Protein AF-A0A4V0YZK0-F1 (afdb_monomer)

pLDDT: mean 90.28, std 12.77, range [38.5, 97.44]

Mean predicted aligned error: 4.84 Å

Foldseek 3Di:
DDDPVLCVLCVVVVRNDLDLVSLQVLLCVQAVDKDKDQDDPVVCVVVVARIWIGGPPDIDGHNDSSNNSSVSNSVSVVVVVVVPDDDD

Sequence (88 aa):
MLSEELRSQLTHYGITDFAEVALREALEAHAPTYTLIRLAPWPARRWKCNYRLMLGDAIYDSQSAAEAYALALCATLDAASTIEQPDQ

Structure (mmCIF, N/CA/C/O backbone):
data_AF-A0A4V0YZK0-F1
#
_entry.id   AF-A0A4V0YZK0-F1
#
loop_
_atom_site.group_PDB
_atom_site.id
_atom_site.type_symbol
_atom_site.label_atom_id
_atom_site.label_alt_id
_atom_site.label_comp_id
_atom_site.label_asym_id
_atom_site.label_entity_id
_atom_site.label_seq_id
_atom_site.pdbx_PDB_ins_code
_atom_site.Cartn_x
_atom_site.Cartn_y
_atom_site.Cartn_z
_atom_site.occupancy
_atom_site.B_iso_or_equiv
_atom_site.aut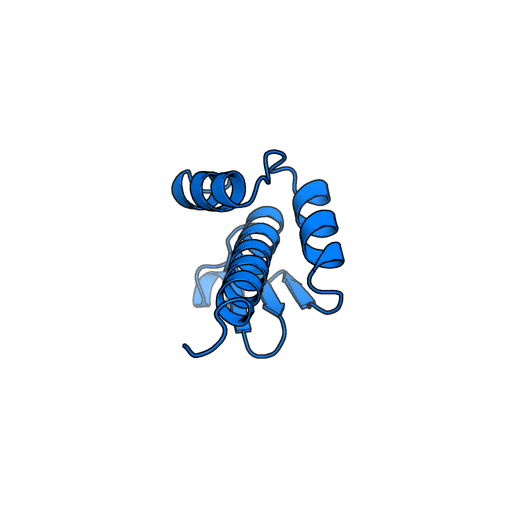h_seq_id
_atom_site.auth_comp_id
_atom_site.auth_asym_id
_atom_site.auth_atom_id
_atom_site.pdbx_PDB_model_num
ATOM 1 N N . MET A 1 1 ? 4.904 9.519 -6.372 1.00 73.56 1 MET A N 1
ATOM 2 C CA . MET A 1 1 ? 4.211 10.482 -5.489 1.00 73.56 1 MET A CA 1
ATOM 3 C C . MET A 1 1 ? 2.803 9.966 -5.289 1.00 73.56 1 MET A C 1
ATOM 5 O O . MET A 1 1 ? 2.214 9.562 -6.280 1.00 73.56 1 MET A O 1
ATOM 9 N N . LEU A 1 2 ? 2.302 9.934 -4.052 1.00 88.50 2 LEU A N 1
ATOM 10 C CA . LEU A 1 2 ? 0.921 9.521 -3.785 1.00 88.50 2 LEU A CA 1
ATOM 11 C C . LEU A 1 2 ? -0.064 10.567 -4.314 1.00 88.50 2 LEU A C 1
ATOM 13 O O . LEU A 1 2 ? 0.239 11.765 -4.234 1.00 88.50 2 LEU A O 1
ATOM 17 N N . SER A 1 3 ? -1.213 10.107 -4.816 1.00 92.31 3 SER A N 1
ATOM 18 C CA . SER A 1 3 ? -2.318 10.974 -5.227 1.00 92.31 3 SER A CA 1
ATOM 19 C C . SER A 1 3 ? -2.846 11.793 -4.045 1.00 92.31 3 SER A C 1
ATOM 21 O O . SER A 1 3 ? -2.697 11.416 -2.881 1.00 92.31 3 SER A O 1
ATOM 23 N N . GLU A 1 4 ? -3.448 12.943 -4.342 1.00 92.94 4 GLU A N 1
ATOM 24 C CA . GLU A 1 4 ? -4.037 13.819 -3.323 1.00 92.94 4 GLU A CA 1
ATOM 25 C C . GLU A 1 4 ? -5.204 13.144 -2.593 1.00 92.94 4 GLU A C 1
ATOM 27 O O . GLU A 1 4 ? -5.307 13.243 -1.373 1.00 92.94 4 GLU A O 1
ATOM 32 N N . GLU A 1 5 ? -6.007 12.368 -3.321 1.00 93.25 5 GLU A N 1
ATOM 33 C CA . GLU A 1 5 ? -7.087 11.554 -2.761 1.00 93.25 5 GLU A CA 1
ATOM 34 C C . GLU A 1 5 ? -6.567 10.552 -1.719 1.00 93.25 5 GLU A C 1
ATOM 36 O O . GLU A 1 5 ? -7.058 10.523 -0.592 1.00 93.25 5 GLU A O 1
ATOM 41 N N . LEU A 1 6 ? -5.506 9.804 -2.045 1.00 93.19 6 LEU A N 1
ATOM 42 C CA . LEU A 1 6 ? -4.931 8.813 -1.134 1.00 93.19 6 LEU A CA 1
ATOM 43 C C . LEU A 1 6 ? -4.292 9.469 0.099 1.00 93.19 6 LEU A C 1
ATOM 45 O O . LEU A 1 6 ? -4.399 8.960 1.211 1.00 93.19 6 LEU A O 1
ATOM 49 N N . ARG A 1 7 ? -3.670 10.643 -0.066 1.00 94.75 7 ARG A N 1
ATOM 50 C CA . ARG A 1 7 ? -3.175 11.443 1.069 1.00 94.75 7 ARG A CA 1
ATOM 51 C C . ARG A 1 7 ? -4.314 11.914 1.966 1.00 94.75 7 ARG A C 1
ATOM 53 O O . ARG A 1 7 ? -4.166 11.887 3.185 1.00 94.75 7 ARG A O 1
ATOM 60 N N . SER A 1 8 ? -5.430 12.345 1.380 1.00 94.50 8 SER A N 1
ATOM 61 C CA . SER A 1 8 ? -6.609 12.785 2.128 1.00 94.50 8 SER A CA 1
ATOM 62 C C . SER A 1 8 ? -7.212 11.637 2.940 1.00 94.50 8 SER A C 1
ATOM 64 O O . SER A 1 8 ? -7.449 11.810 4.134 1.00 94.50 8 SER A O 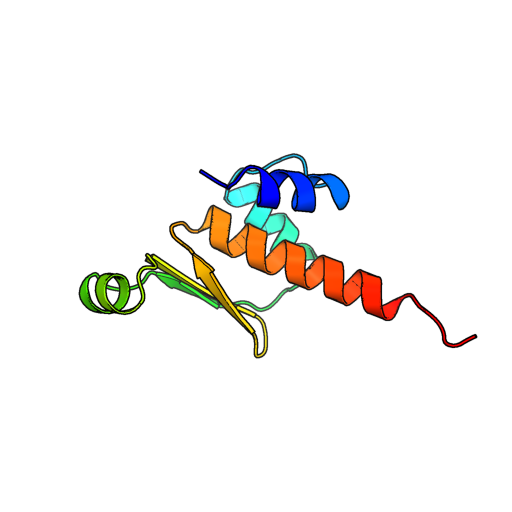1
ATOM 66 N N . GLN A 1 9 ? -7.349 10.449 2.341 1.00 94.00 9 GLN A N 1
ATOM 67 C CA . GLN A 1 9 ? -7.800 9.236 3.032 1.00 94.00 9 GLN A CA 1
ATOM 68 C C . GLN A 1 9 ? -6.875 8.862 4.194 1.00 94.00 9 GLN A C 1
ATOM 70 O O . GLN A 1 9 ? -7.332 8.663 5.312 1.00 94.00 9 GLN A O 1
ATOM 75 N N . LEU A 1 10 ? -5.562 8.832 3.970 1.00 94.12 10 LEU A N 1
ATOM 76 C CA . LEU A 1 10 ? -4.591 8.557 5.032 1.00 94.12 10 LEU A CA 1
ATOM 77 C C . LEU A 1 10 ? -4.654 9.590 6.167 1.00 94.12 10 LEU A C 1
ATOM 79 O O . LEU A 1 10 ? -4.626 9.221 7.340 1.00 94.12 10 LEU A O 1
ATOM 83 N N . THR A 1 11 ? -4.804 10.872 5.825 1.00 94.81 11 THR A N 1
ATOM 84 C CA . THR A 1 11 ? -4.937 11.952 6.815 1.00 94.81 11 THR A CA 1
ATOM 85 C C . THR A 1 11 ? -6.211 11.793 7.643 1.00 94.81 11 THR A C 1
ATOM 87 O O . THR A 1 11 ? -6.191 12.077 8.839 1.00 94.81 11 THR A O 1
ATOM 90 N N . HIS A 1 12 ? -7.303 11.305 7.043 1.00 93.62 12 HIS A N 1
ATOM 91 C CA . HIS A 1 12 ? -8.545 11.006 7.760 1.00 93.62 12 HIS A CA 1
ATOM 92 C C . HIS A 1 12 ? -8.330 9.972 8.875 1.00 93.62 12 HIS A C 1
ATOM 94 O O . HIS A 1 12 ? -8.873 10.134 9.964 1.00 93.62 12 HIS A O 1
ATOM 100 N N . TYR A 1 13 ? -7.461 8.984 8.649 1.00 91.88 13 TYR A N 1
ATOM 101 C CA . TYR A 1 13 ? -7.060 8.007 9.665 1.00 91.88 13 TYR A CA 1
ATOM 102 C C . TYR A 1 13 ? -5.883 8.465 10.554 1.00 91.88 13 TYR A C 1
ATOM 104 O O . TYR A 1 13 ? -5.315 7.666 11.295 1.00 91.88 13 TYR A O 1
ATOM 112 N N . GLY A 1 14 ? -5.485 9.740 10.492 1.00 93.12 14 GLY A N 1
ATOM 113 C CA . GLY A 1 14 ? -4.417 10.309 11.324 1.00 93.12 14 GLY A CA 1
ATOM 114 C C . GLY A 1 14 ? -2.989 10.071 10.817 1.00 93.12 14 GLY A C 1
ATOM 115 O O . GLY A 1 14 ? -2.031 10.455 11.491 1.00 93.12 14 GLY A O 1
ATOM 116 N N . ILE A 1 15 ? -2.814 9.494 9.626 1.00 93.69 15 ILE A N 1
ATOM 117 C CA . ILE A 1 15 ? -1.499 9.279 9.014 1.00 93.69 15 ILE A CA 1
ATOM 118 C C . ILE A 1 15 ? -1.069 10.548 8.273 1.00 93.69 15 ILE A C 1
ATOM 120 O O . ILE A 1 15 ? -1.672 10.943 7.276 1.00 93.69 15 ILE A O 1
ATOM 124 N N . THR A 1 16 ? -0.005 11.186 8.761 1.00 93.06 16 THR A N 1
ATOM 125 C CA . THR A 1 16 ? 0.517 12.456 8.214 1.00 93.06 16 THR A CA 1
ATOM 126 C C . THR A 1 16 ? 1.913 12.334 7.603 1.00 93.06 16 THR A C 1
ATOM 128 O O . THR A 1 16 ? 2.325 13.213 6.843 1.00 93.06 16 THR A O 1
ATOM 131 N N . ASP A 1 17 ? 2.625 11.237 7.883 1.00 94.69 17 ASP A N 1
ATOM 132 C CA . ASP A 1 17 ? 3.894 10.906 7.239 1.00 94.69 17 ASP A CA 1
ATOM 133 C C . ASP A 1 17 ? 3.658 9.944 6.067 1.00 94.69 17 ASP A C 1
ATOM 135 O O . ASP A 1 17 ? 3.221 8.806 6.237 1.00 94.69 17 ASP A O 1
ATOM 139 N N . PHE A 1 18 ? 3.943 10.426 4.858 1.00 94.88 18 PHE A N 1
ATOM 140 C CA . PHE A 1 18 ? 3.762 9.685 3.609 1.00 94.88 18 PHE A CA 1
ATOM 141 C C . PHE A 1 18 ? 5.076 9.116 3.055 1.00 94.88 18 PHE A C 1
ATOM 143 O O . PHE A 1 18 ? 5.143 8.743 1.878 1.00 94.88 18 PHE A O 1
ATOM 150 N N . ALA A 1 19 ? 6.145 9.102 3.855 1.00 95.06 19 ALA A N 1
ATOM 151 C CA . ALA A 1 19 ? 7.380 8.428 3.496 1.00 95.06 19 ALA A CA 1
ATOM 152 C C . ALA A 1 19 ? 7.154 6.915 3.390 1.00 95.06 19 ALA A C 1
ATOM 154 O O . ALA A 1 19 ? 6.381 6.325 4.139 1.00 95.06 19 ALA A O 1
ATOM 155 N N . GLU A 1 20 ? 7.870 6.267 2.470 1.00 94.94 20 GLU A N 1
ATOM 156 C CA . GLU A 1 20 ? 7.737 4.823 2.237 1.00 94.94 20 GLU A CA 1
ATOM 157 C C . GLU A 1 20 ? 7.933 4.000 3.517 1.00 94.94 20 GLU A C 1
ATOM 159 O O . GLU A 1 20 ? 7.153 3.091 3.787 1.00 94.94 20 GLU A O 1
ATOM 164 N N . VAL A 1 21 ? 8.955 4.341 4.311 1.00 95.75 21 VAL A N 1
ATOM 165 C CA . VAL A 1 21 ? 9.279 3.635 5.558 1.00 95.75 21 VAL A CA 1
ATOM 166 C C . VAL A 1 21 ? 8.174 3.822 6.595 1.00 95.75 21 VAL A C 1
ATOM 168 O O . VAL A 1 21 ? 7.733 2.833 7.170 1.00 95.75 21 VAL A O 1
ATOM 171 N N . ALA A 1 22 ? 7.682 5.051 6.772 1.00 95.81 22 ALA A N 1
ATOM 172 C CA . ALA A 1 22 ? 6.604 5.348 7.712 1.00 95.81 22 ALA A CA 1
ATOM 173 C C . ALA A 1 22 ? 5.308 4.611 7.341 1.00 95.81 22 ALA A C 1
ATOM 175 O O . ALA A 1 22 ? 4.664 4.014 8.198 1.00 95.81 22 ALA A O 1
ATOM 176 N N . LEU A 1 23 ? 4.961 4.576 6.049 1.00 95.94 23 LEU A N 1
ATOM 177 C CA . LEU A 1 23 ? 3.796 3.841 5.553 1.00 95.94 23 LEU A CA 1
ATOM 178 C C . LEU A 1 23 ? 3.942 2.327 5.737 1.00 95.94 23 LEU A C 1
ATOM 180 O O . LEU A 1 23 ? 2.969 1.660 6.082 1.00 95.94 23 LEU A O 1
ATOM 184 N N . ARG A 1 24 ? 5.147 1.781 5.533 1.00 95.81 24 ARG A N 1
ATOM 185 C CA . ARG A 1 24 ? 5.441 0.366 5.791 1.00 95.81 24 ARG A CA 1
ATOM 186 C C . ARG A 1 24 ? 5.264 0.025 7.269 1.00 95.81 24 ARG A C 1
ATOM 188 O O . ARG A 1 24 ? 4.605 -0.956 7.584 1.00 95.81 24 ARG A O 1
ATOM 195 N N . GLU A 1 25 ? 5.843 0.825 8.159 1.00 95.62 25 GLU A N 1
ATOM 196 C CA . GLU A 1 25 ? 5.761 0.608 9.608 1.00 95.62 25 GLU A CA 1
ATOM 197 C C . GLU A 1 25 ? 4.324 0.739 10.119 1.00 95.62 25 GLU A C 1
ATOM 199 O O . GLU A 1 25 ? 3.872 -0.099 10.897 1.00 95.62 25 GLU A O 1
ATOM 204 N N . ALA A 1 26 ? 3.578 1.730 9.623 1.00 94.88 26 ALA A N 1
ATOM 205 C CA . ALA A 1 26 ? 2.160 1.872 9.923 1.00 94.88 26 ALA A CA 1
ATOM 206 C C . ALA A 1 26 ? 1.359 0.654 9.438 1.00 94.88 26 ALA A C 1
ATOM 208 O O . ALA A 1 26 ? 0.562 0.112 10.197 1.00 94.88 26 ALA A O 1
ATOM 209 N N . LEU A 1 27 ? 1.600 0.165 8.215 1.00 95.06 27 LEU A N 1
ATOM 210 C CA . LEU A 1 27 ? 0.960 -1.059 7.724 1.00 95.06 27 LEU A CA 1
ATOM 211 C C . LEU A 1 27 ? 1.291 -2.267 8.605 1.00 95.06 27 LEU A C 1
ATOM 213 O O . LEU A 1 27 ? 0.383 -3.000 8.982 1.00 95.06 27 LEU A O 1
ATOM 217 N N . GLU A 1 28 ? 2.558 -2.459 8.969 1.00 94.88 28 GLU A N 1
ATOM 218 C CA . GLU A 1 28 ? 3.010 -3.581 9.806 1.00 94.88 28 GLU A CA 1
ATOM 219 C C . GLU A 1 28 ? 2.374 -3.579 11.201 1.00 94.88 28 GLU A C 1
ATOM 221 O O . GLU A 1 28 ? 2.149 -4.651 11.764 1.00 94.88 28 GLU A O 1
ATOM 226 N N . ALA A 1 29 ? 2.025 -2.405 11.737 1.00 93.56 29 ALA A N 1
ATOM 227 C CA . ALA A 1 29 ? 1.321 -2.285 13.011 1.00 93.56 29 ALA A CA 1
ATOM 228 C C . ALA A 1 29 ? -0.123 -2.824 12.965 1.00 93.56 29 ALA A C 1
ATOM 230 O O . ALA A 1 29 ? -0.632 -3.280 13.988 1.00 93.56 29 ALA A O 1
ATOM 231 N N . HIS A 1 30 ? -0.774 -2.798 11.797 1.00 90.94 30 HIS A N 1
ATOM 232 C CA . HIS A 1 30 ? -2.162 -3.250 11.624 1.00 90.94 30 HIS A CA 1
ATOM 233 C C . HIS A 1 30 ? -2.281 -4.602 10.906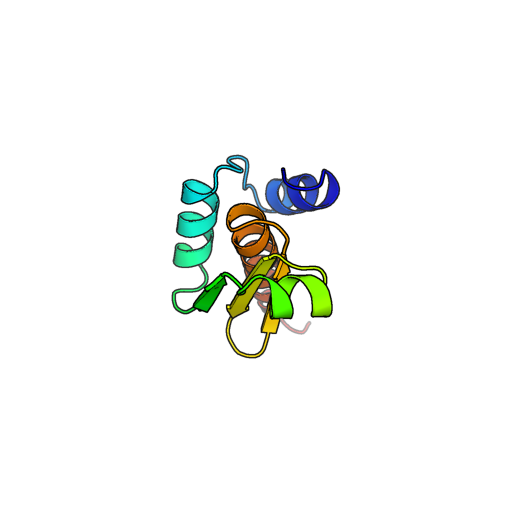 1.00 90.94 30 HIS A C 1
ATOM 235 O O . HIS A 1 30 ? -3.222 -5.357 11.146 1.00 90.94 30 HIS A O 1
ATOM 241 N N . ALA A 1 31 ? -1.329 -4.920 10.033 1.00 89.69 31 ALA A N 1
ATOM 242 C CA . ALA A 1 31 ? -1.328 -6.093 9.178 1.00 89.69 31 ALA A CA 1
ATOM 243 C C . ALA A 1 31 ? 0.077 -6.722 9.135 1.00 89.69 31 ALA A C 1
ATOM 245 O O . ALA A 1 31 ? 0.902 -6.366 8.288 1.00 89.69 31 ALA A O 1
ATOM 246 N N . PRO A 1 32 ? 0.362 -7.710 10.005 1.00 80.25 32 PRO A N 1
ATOM 247 C CA . PRO A 1 32 ? 1.708 -8.263 10.146 1.00 80.25 32 PRO A CA 1
ATOM 248 C C . PRO A 1 32 ? 2.134 -9.149 8.968 1.00 80.25 32 PRO A C 1
ATOM 250 O O . PRO A 1 32 ? 3.271 -9.612 8.920 1.00 80.25 32 PRO A O 1
ATOM 253 N N . THR A 1 33 ? 1.236 -9.459 8.028 1.00 92.25 33 THR A N 1
ATOM 254 C CA . THR A 1 33 ? 1.530 -10.355 6.905 1.00 92.25 33 THR A CA 1
ATOM 255 C C . THR A 1 33 ? 1.040 -9.756 5.597 1.00 92.25 33 THR A C 1
ATOM 257 O O . THR A 1 33 ? -0.152 -9.748 5.312 1.00 92.25 33 THR A O 1
ATOM 260 N N . TYR A 1 34 ? 1.984 -9.306 4.775 1.00 96.06 34 TYR A N 1
ATOM 261 C CA . TYR A 1 34 ? 1.756 -8.880 3.399 1.00 96.06 34 TYR A CA 1
ATOM 262 C C . TYR A 1 34 ? 2.919 -9.340 2.516 1.00 96.06 34 TYR A C 1
ATOM 264 O O . TYR A 1 34 ? 4.003 -9.671 2.998 1.00 96.06 34 TYR A O 1
ATOM 272 N N . THR A 1 35 ? 2.711 -9.362 1.203 1.00 96.81 35 THR A N 1
ATOM 273 C CA . THR A 1 35 ? 3.778 -9.618 0.227 1.00 96.81 35 THR A CA 1
ATOM 274 C C . THR A 1 35 ? 3.837 -8.479 -0.776 1.00 96.81 35 THR A C 1
ATOM 276 O O . THR A 1 35 ? 2.905 -8.293 -1.555 1.00 96.81 35 THR A O 1
ATOM 279 N N . LEU A 1 36 ? 4.945 -7.736 -0.785 1.00 97.12 36 LEU A N 1
ATOM 280 C CA . LEU A 1 36 ? 5.228 -6.746 -1.820 1.00 97.12 36 LEU A CA 1
ATOM 281 C C . LEU A 1 36 ? 6.031 -7.391 -2.955 1.00 97.12 36 LEU A C 1
ATOM 283 O O . LEU A 1 36 ? 7.134 -7.896 -2.758 1.00 97.12 36 LEU A O 1
ATOM 287 N N . ILE A 1 37 ? 5.492 -7.326 -4.166 1.00 97.00 37 ILE A N 1
ATOM 288 C CA . ILE A 1 37 ? 6.090 -7.866 -5.382 1.00 97.00 37 ILE A CA 1
ATOM 289 C C . ILE A 1 37 ? 6.444 -6.700 -6.296 1.00 97.00 37 ILE A C 1
ATOM 291 O O . ILE A 1 37 ? 5.567 -5.992 -6.793 1.00 97.00 37 ILE A O 1
ATOM 295 N N . ARG A 1 38 ? 7.736 -6.528 -6.578 1.00 97.19 38 ARG A N 1
ATOM 296 C CA . ARG A 1 38 ? 8.187 -5.660 -7.668 1.00 97.19 38 ARG A CA 1
ATOM 297 C C . ARG A 1 38 ? 8.105 -6.430 -8.978 1.00 97.19 38 ARG A C 1
ATOM 299 O O . ARG A 1 38 ? 8.742 -7.471 -9.135 1.00 97.19 38 ARG A O 1
ATOM 306 N N . LEU A 1 39 ? 7.329 -5.919 -9.922 1.00 95.56 39 LEU A N 1
ATOM 307 C CA . LEU A 1 39 ? 7.103 -6.594 -11.190 1.00 95.56 39 LEU A CA 1
ATOM 308 C C . LEU A 1 39 ? 8.309 -6.451 -12.118 1.00 95.56 39 LEU A C 1
ATOM 310 O O . LEU A 1 39 ? 8.945 -5.398 -12.211 1.00 95.56 39 LEU A O 1
ATOM 314 N N . ALA A 1 40 ? 8.596 -7.521 -12.858 1.00 95.62 40 ALA A N 1
ATOM 315 C CA . ALA A 1 40 ? 9.511 -7.447 -13.987 1.00 95.62 40 ALA A CA 1
ATOM 316 C C . ALA A 1 40 ? 8.933 -6.523 -15.087 1.00 95.62 40 ALA A C 1
ATOM 318 O O . ALA A 1 40 ? 7.715 -6.316 -15.148 1.00 95.62 40 ALA A O 1
ATOM 319 N N . PRO A 1 41 ? 9.760 -5.999 -16.012 1.00 93.94 41 PRO A N 1
ATOM 320 C CA . PRO A 1 41 ? 9.306 -5.017 -17.001 1.00 93.94 41 PRO A CA 1
ATOM 321 C C . PRO A 1 41 ? 8.150 -5.482 -17.901 1.00 93.94 41 PRO A C 1
ATOM 323 O O . PRO A 1 41 ? 7.296 -4.677 -18.265 1.00 93.94 41 PRO A O 1
ATOM 326 N N . TRP A 1 42 ? 8.107 -6.763 -18.284 1.00 94.56 42 TRP A N 1
ATOM 327 C CA . TRP A 1 42 ? 7.036 -7.285 -19.142 1.00 94.56 42 TRP A CA 1
ATOM 328 C C . TRP A 1 42 ? 5.684 -7.380 -18.409 1.00 94.56 42 TRP A C 1
ATOM 330 O O . TRP A 1 42 ? 4.716 -6.801 -18.910 1.00 94.56 42 TRP A O 1
ATOM 340 N N . PRO A 1 43 ? 5.592 -8.001 -17.211 1.00 92.12 43 PRO A N 1
ATOM 341 C CA . PRO A 1 43 ? 4.375 -7.945 -16.398 1.00 92.12 43 PRO A CA 1
ATOM 342 C C . PRO A 1 43 ? 3.927 -6.517 -16.082 1.00 92.12 43 PRO A C 1
ATOM 344 O O . PRO A 1 43 ? 2.741 -6.218 -16.200 1.00 92.12 43 PRO A O 1
ATOM 347 N N . ALA A 1 44 ? 4.871 -5.622 -15.767 1.00 94.56 44 ALA A N 1
ATOM 348 C CA . ALA A 1 44 ? 4.555 -4.239 -15.435 1.00 94.56 44 ALA A CA 1
ATOM 349 C C . ALA A 1 44 ? 3.860 -3.502 -16.592 1.00 94.56 44 ALA A C 1
ATOM 351 O O . ALA A 1 44 ? 2.855 -2.820 -16.407 1.00 94.56 44 ALA A O 1
ATOM 352 N N . ARG A 1 45 ? 4.328 -3.712 -17.830 1.00 93.75 45 ARG A N 1
ATOM 353 C CA . ARG A 1 45 ? 3.675 -3.174 -19.037 1.00 93.75 45 ARG A CA 1
ATOM 354 C C . ARG A 1 45 ? 2.295 -3.781 -19.272 1.00 93.75 45 ARG A C 1
ATOM 356 O O . ARG A 1 45 ? 1.382 -3.066 -19.673 1.00 93.75 45 ARG A O 1
ATOM 363 N N . ARG A 1 46 ? 2.145 -5.090 -19.042 1.00 95.25 46 ARG A N 1
ATOM 364 C CA . ARG A 1 46 ? 0.878 -5.808 -19.245 1.00 95.25 46 ARG A CA 1
ATOM 365 C C . ARG A 1 46 ? -0.204 -5.344 -18.270 1.00 95.25 46 ARG A C 1
ATOM 367 O O . ARG A 1 46 ? -1.344 -5.169 -18.686 1.00 95.25 46 ARG A O 1
ATOM 374 N N . TRP A 1 47 ? 0.143 -5.173 -16.998 1.00 93.06 47 TRP A N 1
ATOM 375 C CA . TRP A 1 47 ? -0.799 -4.801 -15.936 1.00 93.06 47 TRP A CA 1
ATOM 376 C C . TRP A 1 47 ? -0.861 -3.299 -15.662 1.00 93.06 47 TRP A C 1
ATOM 378 O O . TRP A 1 47 ? -1.760 -2.852 -14.964 1.00 93.06 47 TRP A O 1
ATOM 388 N N . LYS A 1 48 ? 0.029 -2.509 -16.277 1.00 95.12 48 LYS A N 1
ATOM 389 C CA . LYS A 1 48 ? 0.125 -1.049 -16.117 1.00 95.12 48 LYS A CA 1
ATOM 390 C C . LYS A 1 48 ? 0.457 -0.602 -14.681 1.00 95.12 48 LYS A C 1
ATOM 392 O O . LYS A 1 48 ? 0.178 0.541 -14.325 1.00 95.12 48 LYS A O 1
ATOM 397 N N . CYS A 1 49 ? 1.094 -1.471 -13.897 1.00 95.50 49 CYS A N 1
ATOM 398 C CA . CYS A 1 49 ? 1.586 -1.206 -12.544 1.00 95.50 49 CYS A CA 1
ATOM 399 C C . CYS A 1 49 ? 3.040 -1.681 -12.403 1.00 95.50 49 CYS A C 1
ATOM 401 O O . CYS A 1 49 ? 3.479 -2.559 -13.141 1.00 95.50 49 CYS A O 1
ATOM 403 N N . ASN A 1 50 ? 3.807 -1.123 -11.467 1.00 96.62 50 ASN A N 1
ATOM 404 C CA . ASN A 1 50 ? 5.188 -1.556 -11.202 1.00 96.62 50 ASN A CA 1
ATOM 405 C C . ASN A 1 50 ? 5.291 -2.469 -9.977 1.00 96.62 50 ASN A C 1
ATOM 407 O O . ASN A 1 50 ? 6.242 -3.246 -9.857 1.00 96.62 50 ASN A O 1
ATOM 411 N N . TYR A 1 51 ? 4.328 -2.361 -9.067 1.00 97.25 51 TYR A N 1
ATOM 412 C CA . TYR A 1 51 ? 4.300 -3.073 -7.803 1.00 97.25 51 TYR A CA 1
ATOM 413 C C . TYR A 1 51 ? 2.917 -3.674 -7.577 1.00 97.25 51 TYR A C 1
ATOM 415 O O . TYR A 1 51 ? 1.899 -3.119 -7.991 1.00 97.25 51 TYR A O 1
ATOM 423 N N . ARG A 1 52 ? 2.911 -4.821 -6.905 1.00 97.06 52 ARG A N 1
ATOM 424 C CA . ARG A 1 52 ? 1.719 -5.457 -6.353 1.00 97.06 52 ARG A CA 1
ATOM 425 C C . ARG A 1 52 ? 1.934 -5.716 -4.884 1.00 97.06 52 ARG A C 1
ATOM 427 O O . ARG A 1 52 ? 2.962 -6.285 -4.526 1.00 97.06 52 ARG A O 1
ATOM 434 N N . LEU A 1 53 ? 0.972 -5.348 -4.056 1.00 97.44 53 LEU A N 1
ATOM 435 C CA . LEU A 1 53 ? 0.954 -5.745 -2.658 1.00 97.44 53 LEU A CA 1
ATOM 436 C C . LEU A 1 53 ? -0.209 -6.696 -2.429 1.00 97.44 53 LEU A C 1
ATOM 438 O O . LEU A 1 53 ? -1.351 -6.374 -2.737 1.00 97.44 53 LEU A O 1
ATOM 442 N N . MET A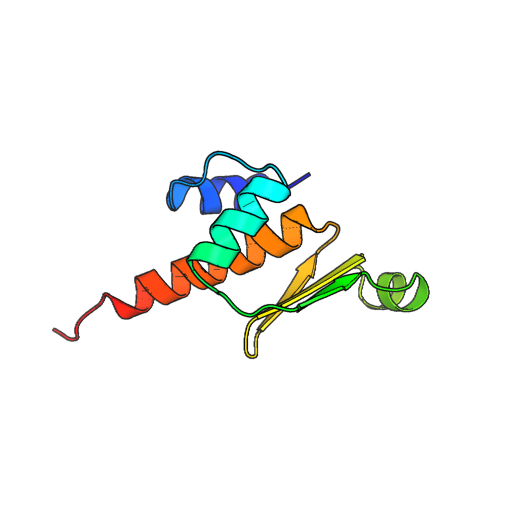 1 54 ? 0.108 -7.881 -1.924 1.00 96.81 54 MET A N 1
ATOM 443 C CA . MET A 1 54 ? -0.871 -8.879 -1.516 1.00 96.81 54 MET A CA 1
ATOM 444 C C . MET A 1 54 ? -1.073 -8.789 -0.009 1.00 96.81 54 MET A C 1
ATOM 446 O O . MET A 1 54 ? -0.096 -8.862 0.740 1.00 96.81 54 MET A O 1
ATOM 450 N N . LEU A 1 55 ? -2.321 -8.638 0.419 1.00 94.88 55 LEU A N 1
ATOM 451 C CA . LEU A 1 55 ? -2.715 -8.591 1.821 1.00 94.88 55 LEU A CA 1
ATOM 452 C C . LEU A 1 55 ? -3.955 -9.469 2.004 1.00 94.88 55 LEU A C 1
ATOM 454 O O . LEU A 1 55 ? -5.040 -9.113 1.547 1.00 94.88 55 LEU A O 1
ATOM 458 N N . GLY A 1 56 ? -3.783 -10.630 2.640 1.00 90.06 56 GLY A N 1
ATOM 459 C CA . GLY A 1 56 ? -4.816 -11.668 2.643 1.00 90.06 56 GLY A CA 1
ATOM 460 C C . GLY A 1 56 ? -5.200 -12.054 1.210 1.00 90.06 56 GLY A C 1
ATOM 461 O O . GLY A 1 56 ? -4.326 -12.356 0.396 1.00 90.06 56 GLY A O 1
ATOM 462 N N . ASP A 1 57 ? -6.493 -11.975 0.899 1.00 90.06 57 ASP A N 1
ATOM 463 C CA . ASP A 1 57 ? -7.039 -12.255 -0.436 1.00 90.06 57 ASP A CA 1
ATOM 464 C C . ASP A 1 57 ? -7.073 -11.021 -1.361 1.00 90.06 57 ASP A C 1
ATOM 466 O O . ASP A 1 57 ? -7.462 -11.120 -2.528 1.00 90.06 57 ASP A O 1
ATOM 470 N N . ALA A 1 58 ? -6.661 -9.848 -0.867 1.00 93.12 58 ALA A N 1
ATOM 471 C CA . ALA A 1 58 ? -6.651 -8.607 -1.631 1.00 93.12 58 ALA A CA 1
ATOM 472 C C . ALA A 1 58 ? -5.310 -8.379 -2.344 1.00 93.12 58 ALA A C 1
ATOM 474 O O . ALA A 1 58 ? -4.234 -8.685 -1.823 1.00 93.12 58 ALA A O 1
ATOM 475 N N . ILE A 1 59 ? -5.378 -7.788 -3.541 1.00 95.81 59 ILE A N 1
ATOM 476 C CA . ILE A 1 59 ? -4.213 -7.377 -4.330 1.00 95.81 59 ILE A CA 1
ATOM 477 C C . ILE A 1 59 ? -4.349 -5.894 -4.666 1.00 95.81 59 ILE A C 1
ATOM 479 O O . ILE A 1 59 ? -5.330 -5.484 -5.284 1.00 95.81 59 ILE A O 1
ATOM 483 N N . TYR A 1 60 ? -3.329 -5.114 -4.318 1.00 95.62 60 TYR A N 1
ATOM 484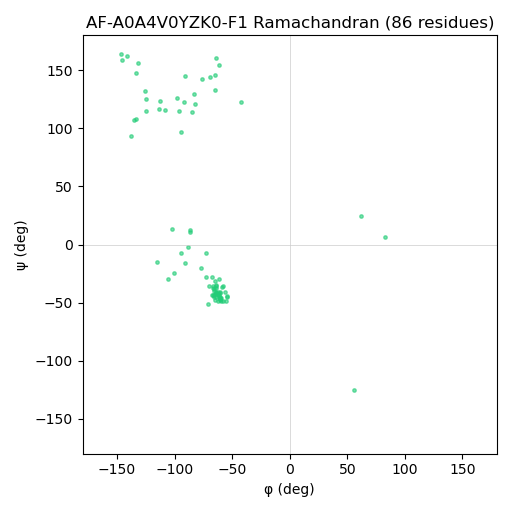 C CA . TYR A 1 60 ? -3.237 -3.688 -4.614 1.00 95.62 60 TYR A CA 1
ATOM 485 C C . TYR A 1 60 ? -2.183 -3.449 -5.689 1.00 95.62 60 TYR A C 1
ATOM 487 O O . TYR A 1 60 ? -0.997 -3.721 -5.488 1.00 95.62 60 TYR A O 1
ATOM 495 N N . ASP A 1 61 ? -2.630 -2.949 -6.838 1.00 96.50 61 ASP A N 1
ATOM 496 C CA . ASP A 1 61 ? -1.774 -2.521 -7.940 1.00 96.50 61 ASP A CA 1
ATOM 497 C C . ASP A 1 61 ? -1.282 -1.090 -7.695 1.00 96.50 61 ASP A C 1
ATOM 499 O O . ASP A 1 61 ? -2.081 -0.194 -7.429 1.00 96.50 61 ASP A O 1
ATOM 503 N N . SER A 1 62 ? 0.026 -0.852 -7.811 1.00 96.25 62 SER A N 1
ATOM 504 C CA . SER A 1 62 ? 0.597 0.483 -7.614 1.00 96.25 62 SER A CA 1
ATOM 505 C C . SER A 1 62 ? 1.807 0.765 -8.507 1.00 96.25 62 SER A C 1
ATOM 507 O O . SER A 1 62 ? 2.433 -0.128 -9.093 1.00 96.25 62 SER A O 1
ATOM 509 N N . GLN A 1 63 ? 2.167 2.042 -8.622 1.00 95.31 63 GLN A N 1
ATOM 510 C CA . GLN A 1 63 ? 3.340 2.490 -9.368 1.00 95.31 63 GLN A CA 1
ATOM 511 C C . GLN A 1 63 ? 4.600 2.581 -8.511 1.00 95.31 63 GLN A C 1
ATOM 513 O O . GLN A 1 63 ? 5.703 2.632 -9.063 1.00 95.31 63 GLN A O 1
ATOM 518 N N . SER A 1 64 ? 4.459 2.576 -7.186 1.00 96.12 64 SER A N 1
ATOM 519 C CA . SER A 1 64 ? 5.567 2.655 -6.230 1.00 96.12 64 SER A CA 1
ATOM 520 C C . SER A 1 64 ? 5.293 1.843 -4.964 1.00 96.12 64 SER A C 1
ATOM 522 O O . SER A 1 64 ? 4.138 1.587 -4.623 1.00 96.12 64 SER A O 1
ATOM 524 N N . ALA A 1 65 ? 6.353 1.477 -4.239 1.00 95.75 65 ALA A N 1
ATOM 525 C CA . ALA A 1 65 ? 6.228 0.775 -2.961 1.00 95.75 65 ALA A CA 1
ATOM 526 C C . ALA A 1 65 ? 5.442 1.602 -1.927 1.00 95.75 65 ALA A C 1
ATOM 528 O O . ALA A 1 65 ? 4.501 1.087 -1.335 1.00 95.75 65 ALA A O 1
ATOM 529 N N . ALA A 1 66 ? 5.739 2.902 -1.798 1.00 96.31 66 ALA A N 1
ATOM 530 C CA . ALA A 1 66 ? 4.988 3.810 -0.924 1.00 96.31 66 ALA A CA 1
ATOM 531 C C . ALA A 1 66 ? 3.476 3.811 -1.217 1.00 96.31 66 ALA A C 1
ATOM 533 O O . ALA A 1 66 ? 2.662 3.727 -0.306 1.00 96.31 66 ALA A O 1
ATOM 534 N N . GLU A 1 67 ? 3.093 3.867 -2.493 1.00 96.94 67 GLU A N 1
ATOM 535 C CA . GLU A 1 67 ? 1.683 3.819 -2.895 1.00 96.94 67 GLU A CA 1
ATOM 536 C C . GLU A 1 67 ? 1.039 2.459 -2.591 1.00 96.94 67 GLU A C 1
ATOM 538 O O . GLU A 1 67 ? -0.099 2.418 -2.138 1.00 96.94 67 GLU A O 1
ATOM 543 N N . ALA A 1 68 ? 1.773 1.354 -2.768 1.00 97.00 68 ALA A N 1
ATOM 544 C CA . ALA A 1 68 ? 1.294 0.027 -2.382 1.00 97.00 68 ALA A CA 1
ATOM 545 C C . ALA A 1 68 ? 1.007 -0.053 -0.875 1.00 97.00 68 ALA A C 1
ATOM 547 O O . ALA A 1 68 ? -0.067 -0.507 -0.485 1.00 97.00 68 ALA A O 1
ATOM 548 N N . TYR A 1 69 ? 1.941 0.414 -0.038 1.00 97.00 69 TYR A N 1
ATOM 549 C CA . TYR A 1 69 ? 1.756 0.436 1.414 1.00 97.00 69 TYR A CA 1
ATOM 550 C C . TYR A 1 69 ? 0.578 1.315 1.824 1.00 97.00 69 TYR A C 1
ATOM 552 O O . TYR A 1 69 ? -0.232 0.896 2.641 1.00 97.00 69 TYR A O 1
ATOM 560 N N . ALA A 1 70 ? 0.439 2.494 1.219 1.00 96.69 70 ALA A N 1
ATOM 561 C CA . ALA A 1 70 ? -0.678 3.392 1.484 1.00 96.69 70 ALA A CA 1
ATOM 562 C C . ALA A 1 70 ? -2.043 2.778 1.142 1.00 96.69 70 ALA A C 1
ATOM 564 O O . ALA A 1 70 ? -2.951 2.844 1.964 1.00 96.69 70 ALA A O 1
ATOM 565 N N . LEU A 1 71 ? -2.185 2.152 -0.033 1.00 96.38 71 LEU A N 1
ATOM 566 C CA . LEU A 1 71 ? -3.434 1.493 -0.439 1.00 96.38 71 LEU A CA 1
ATOM 567 C C . LEU A 1 71 ? -3.814 0.365 0.526 1.00 96.38 71 LEU A C 1
ATOM 569 O O . LEU A 1 71 ? -4.955 0.283 0.976 1.00 96.38 71 LEU A O 1
ATOM 573 N N . ALA A 1 72 ? -2.840 -0.476 0.872 1.00 95.94 72 ALA A N 1
ATOM 574 C CA . ALA A 1 72 ? -3.038 -1.576 1.804 1.00 95.94 72 ALA A CA 1
ATOM 575 C C . ALA A 1 72 ? -3.394 -1.083 3.214 1.00 95.94 72 ALA A C 1
ATOM 577 O O . ALA A 1 72 ? -4.275 -1.646 3.863 1.00 95.94 72 ALA A O 1
ATOM 578 N N . LEU A 1 73 ? -2.738 -0.015 3.676 1.00 95.69 73 LEU A N 1
ATOM 579 C CA . LEU A 1 73 ? -2.984 0.590 4.982 1.00 95.69 73 LEU A CA 1
ATOM 580 C C . LEU A 1 73 ? -4.396 1.171 5.056 1.00 95.69 73 LEU A C 1
ATOM 582 O O . LEU A 1 73 ? -5.123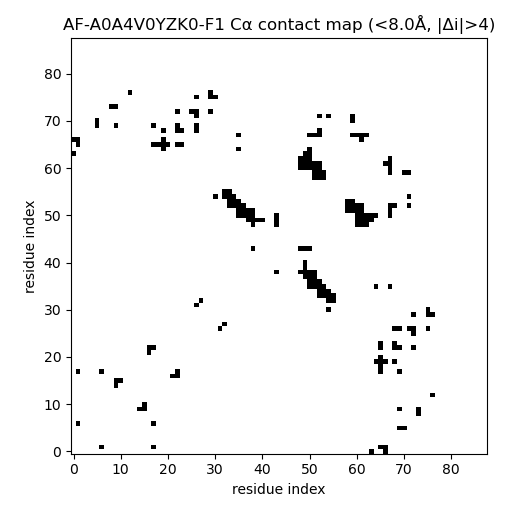 0.850 5.989 1.00 95.69 73 LEU A O 1
ATOM 586 N N . CYS A 1 74 ? -4.819 1.943 4.050 1.00 94.94 74 CYS A N 1
ATOM 587 C CA . CYS A 1 74 ? -6.186 2.457 3.966 1.00 94.94 74 CYS A CA 1
ATOM 588 C C . CYS A 1 74 ? -7.220 1.331 4.033 1.00 94.94 74 CYS A C 1
ATOM 590 O O . CYS A 1 74 ? -8.129 1.400 4.850 1.00 94.94 74 CYS A O 1
ATOM 592 N N . ALA A 1 75 ? -7.053 0.270 3.243 1.00 93.50 75 ALA A N 1
ATOM 593 C CA . ALA A 1 75 ? -7.982 -0.856 3.268 1.00 93.50 75 ALA A CA 1
ATOM 594 C C . ALA A 1 75 ? -8.002 -1.592 4.620 1.00 93.50 75 ALA A C 1
ATOM 596 O O . ALA A 1 75 ? -9.054 -2.041 5.067 1.00 93.50 75 ALA A O 1
ATOM 597 N N . THR A 1 76 ? -6.853 -1.691 5.295 1.00 93.31 76 THR A N 1
ATOM 598 C CA . THR A 1 76 ? -6.765 -2.305 6.630 1.00 93.31 76 THR A CA 1
ATOM 599 C C . THR A 1 76 ? -7.501 -1.468 7.679 1.00 93.31 76 THR A C 1
ATOM 601 O O . THR A 1 76 ? -8.232 -2.011 8.505 1.00 93.31 76 THR A O 1
ATOM 604 N N . LEU A 1 77 ? -7.331 -0.145 7.637 1.00 93.00 77 LEU A N 1
ATOM 605 C CA . LEU A 1 77 ? -7.968 0.795 8.562 1.00 93.00 77 LEU A CA 1
ATOM 606 C C . LEU A 1 77 ? -9.478 0.905 8.320 1.00 93.00 77 LEU A C 1
ATOM 608 O O . LEU A 1 77 ? -10.250 0.996 9.273 1.00 93.00 77 LEU A O 1
ATOM 612 N N . ASP A 1 78 ? -9.908 0.831 7.063 1.00 91.12 78 ASP A N 1
ATOM 613 C CA . ASP A 1 78 ? -11.322 0.806 6.686 1.00 91.12 78 ASP A CA 1
ATOM 614 C C . ASP A 1 78 ? -12.015 -0.487 7.150 1.00 91.12 78 ASP A C 1
ATOM 616 O O . ASP A 1 78 ? -13.089 -0.454 7.757 1.00 91.12 78 ASP A O 1
ATOM 620 N N . ALA A 1 79 ? -11.351 -1.635 6.977 1.00 86.44 79 ALA A N 1
ATOM 621 C CA . ALA A 1 79 ? -11.837 -2.914 7.488 1.00 86.44 79 ALA A CA 1
ATOM 622 C C . ALA A 1 79 ? -11.938 -2.924 9.022 1.00 86.44 79 ALA A C 1
ATOM 624 O O . ALA A 1 79 ? -12.929 -3.410 9.563 1.00 86.44 79 ALA A O 1
ATOM 625 N N . ALA A 1 80 ? -10.956 -2.352 9.728 1.00 82.00 80 ALA A N 1
ATOM 626 C CA . ALA A 1 80 ? -11.012 -2.209 11.183 1.00 82.00 80 ALA A CA 1
ATOM 627 C C . ALA A 1 80 ? -12.180 -1.309 11.623 1.00 82.00 80 ALA A C 1
ATOM 629 O O . ALA A 1 80 ? -12.918 -1.667 12.538 1.00 82.00 80 ALA A O 1
ATOM 630 N N . SER A 1 81 ? -12.397 -0.199 10.911 1.00 77.25 81 SER A N 1
ATOM 631 C CA . SER A 1 81 ? -13.497 0.739 11.177 1.00 77.25 81 SER A CA 1
ATOM 632 C C . SER A 1 81 ? -14.875 0.102 10.945 1.00 77.25 81 SER A C 1
ATOM 634 O O . SER A 1 81 ? -15.833 0.419 11.644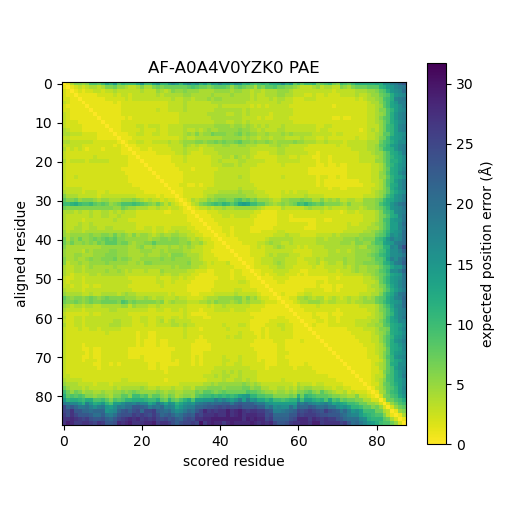 1.00 77.25 81 SER A O 1
ATOM 636 N N . THR A 1 82 ? -14.976 -0.835 9.997 1.00 70.00 82 THR A N 1
ATOM 637 C CA . THR A 1 82 ? -16.219 -1.563 9.683 1.00 70.00 82 THR A CA 1
ATOM 638 C C . THR A 1 82 ? -16.587 -2.599 10.755 1.00 70.00 82 THR A C 1
ATOM 640 O O . THR A 1 82 ? -17.764 -2.890 10.954 1.00 70.00 82 THR A O 1
ATOM 643 N N . ILE A 1 83 ? -15.607 -3.153 11.480 1.00 59.75 83 ILE A N 1
ATOM 644 C CA . ILE A 1 83 ? -15.842 -4.167 12.527 1.00 59.75 83 ILE A CA 1
ATOM 645 C C . ILE A 1 83 ? -16.377 -3.530 13.829 1.00 59.75 83 ILE A C 1
ATOM 647 O O . ILE A 1 83 ? -17.019 -4.210 14.626 1.00 59.75 83 ILE A O 1
ATOM 651 N N . GLU A 1 84 ? -16.186 -2.223 14.036 1.00 52.38 84 GLU A N 1
ATOM 652 C CA . GLU A 1 84 ? -16.634 -1.495 15.237 1.00 52.38 84 GLU A CA 1
ATOM 653 C C . GLU A 1 84 ? -18.085 -0.972 15.186 1.00 52.38 84 GLU A C 1
ATOM 655 O O . GLU A 1 84 ? -18.488 -0.201 16.058 1.00 52.38 84 GLU A O 1
ATOM 660 N N . GLN A 1 85 ? -18.916 -1.404 14.230 1.00 43.72 85 GLN A N 1
ATOM 661 C CA . GLN A 1 85 ? -20.368 -1.186 14.303 1.00 43.72 85 GLN A CA 1
ATOM 662 C C . GLN A 1 85 ? -21.058 -2.410 14.929 1.00 43.72 85 GLN A C 1
ATOM 664 O O . GLN A 1 85 ? -21.335 -3.375 14.216 1.00 43.72 85 GLN A O 1
ATOM 669 N N . PRO A 1 86 ? -21.359 -2.408 16.246 1.00 43.38 86 PRO A N 1
ATOM 670 C CA . PRO A 1 86 ? -22.246 -3.412 16.809 1.00 43.38 86 PRO A CA 1
ATOM 671 C C . PRO A 1 86 ? -23.644 -3.228 16.207 1.00 43.38 86 PRO A C 1
ATOM 673 O O . PRO A 1 86 ? -24.158 -2.108 16.154 1.00 43.38 86 PRO A O 1
ATOM 676 N N . ASP A 1 87 ? -24.233 -4.342 15.764 1.00 43.97 87 ASP A N 1
ATOM 677 C CA . ASP A 1 87 ? -25.668 -4.478 15.505 1.00 43.97 87 ASP A CA 1
ATOM 678 C C . ASP A 1 87 ? -26.453 -3.798 16.642 1.00 43.97 87 ASP A C 1
ATOM 680 O O . ASP A 1 87 ? -26.252 -4.105 17.823 1.00 43.97 87 ASP A O 1
ATOM 684 N N . GLN A 1 88 ? -27.294 -2.832 16.271 1.00 38.50 88 GLN A N 1
ATOM 685 C CA .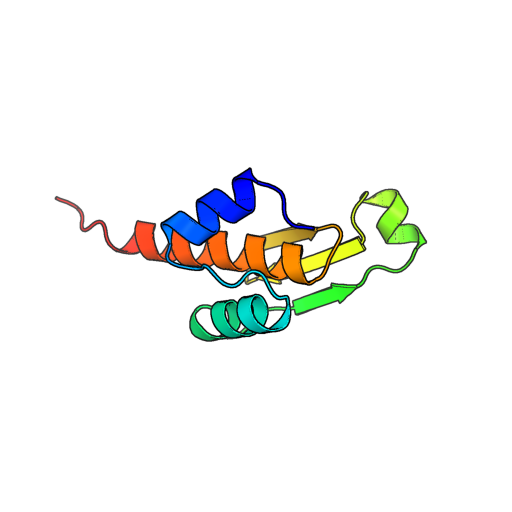 GLN A 1 88 ? -28.309 -2.229 17.139 1.00 38.50 88 GLN A CA 1
ATOM 686 C C . GLN A 1 88 ? -29.462 -3.208 17.364 1.00 38.50 88 GLN A C 1
ATOM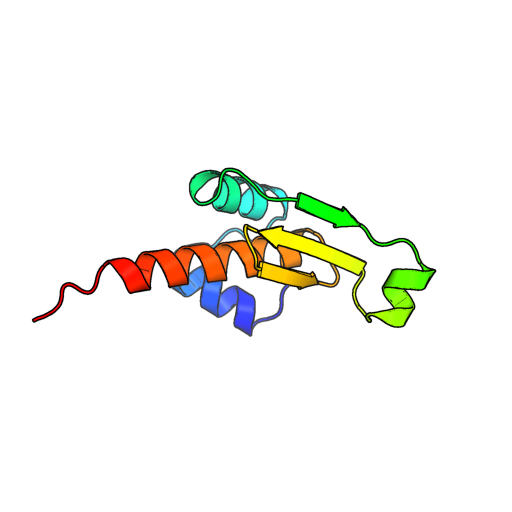 688 O O . GLN A 1 88 ? -29.905 -3.830 16.373 1.00 38.50 88 GLN A O 1
#

Organism: Ktedonosporobacter rubrisoli (NCBI:txid2509675)

Radius of gyration: 13.68 Å; Cα contacts (8 Å, |Δi|>4): 112; chains: 1; bounding box: 38×26×36 Å

Secondary structure (DSSP, 8-state):
---HHHHHHHHHTT----SHHHHHHHHHHH-S--EEEEPPHHHHHHHT-SEEEEETTEEEEESSHHHHHHHHHHHHHHHHHHHT----

Solvent-accessible surface area (backbone atoms only — not comparable to full-atom values): 5096 Å² total; per-residue (Å²): 133,76,54,70,67,60,50,52,55,36,42,75,75,70,47,82,64,80,48,48,67,53,27,44,55,56,26,46,74,79,46,84,63,66,48,81,43,77,49,55,73,67,59,17,65,74,71,74,28,40,25,37,27,36,45,84,96,46,74,41,79,17,78,38,69,43,45,25,30,46,54,54,33,51,54,51,53,51,54,55,60,63,69,71,62,75,86,127